Protein AF-A0A3A8YAE5-F1 (afdb_monomer_lite)

Sequence (182 aa):
MLVVSKDSDWEKSFENERNVVICDSISSANNMLNSIDCILDNAIVEKLNTKMYQEMENSIHSLVESESYTIGDYEILDDVEIDIVEISEIYNYIPLKITHSSILMKVTVSLSVDGSGIILNEDNSYWDDEDGVYLFKSFENLVFTNGLAEIDCEVLLTYDFDNPLETVQLEDVTLNNSTFPA

Structure (mmCIF, N/CA/C/O backbone):
data_AF-A0A3A8YAE5-F1
#
_entry.id   AF-A0A3A8YAE5-F1
#
loop_
_atom_site.group_PDB
_atom_site.id
_atom_site.type_symbol
_atom_site.label_atom_id
_atom_site.label_alt_id
_atom_site.label_comp_id
_atom_site.label_asym_id
_atom_site.label_entity_id
_atom_site.label_seq_id
_atom_site.pdbx_PDB_ins_code
_atom_site.Cartn_x
_atom_site.Cartn_y
_atom_site.Cartn_z
_atom_site.occupancy
_atom_site.B_iso_or_equiv
_atom_site.auth_seq_id
_atom_site.auth_comp_id
_atom_site.auth_asym_id
_atom_site.auth_atom_id
_atom_site.pdbx_PDB_model_num
ATOM 1 N N . MET A 1 1 ? -33.052 2.353 1.553 1.00 77.81 1 MET A N 1
ATOM 2 C CA . MET A 1 1 ? -32.672 2.379 0.125 1.00 77.81 1 MET A CA 1
ATOM 3 C C . MET A 1 1 ? -31.526 3.359 -0.014 1.00 77.81 1 MET A C 1
ATOM 5 O O . MET A 1 1 ? -31.672 4.483 0.445 1.00 77.81 1 MET A O 1
ATOM 9 N N . LEU A 1 2 ? -30.394 2.920 -0.562 1.00 80.50 2 LEU A N 1
ATOM 10 C CA . LEU A 1 2 ? -29.230 3.774 -0.798 1.00 80.50 2 LEU A CA 1
ATOM 11 C C . LEU A 1 2 ? -29.249 4.240 -2.254 1.00 80.50 2 LEU A C 1
ATOM 13 O O . LEU A 1 2 ? -29.428 3.417 -3.152 1.00 80.50 2 LEU A O 1
ATOM 17 N N . VAL A 1 3 ? -29.088 5.539 -2.478 1.00 82.50 3 VAL A N 1
ATOM 18 C CA . VAL A 1 3 ? -29.053 6.150 -3.810 1.00 82.50 3 VAL A CA 1
ATOM 19 C C . VAL A 1 3 ? -27.716 6.862 -3.963 1.00 82.50 3 VAL A C 1
ATOM 21 O O . VAL A 1 3 ? -27.398 7.745 -3.175 1.00 82.50 3 VAL A O 1
ATOM 24 N N . VAL A 1 4 ? -26.930 6.480 -4.969 1.00 86.12 4 VAL A N 1
ATOM 25 C CA . VAL A 1 4 ? -25.652 7.135 -5.279 1.00 86.12 4 VAL A CA 1
ATOM 26 C C . VAL A 1 4 ? -25.858 8.058 -6.468 1.00 86.12 4 VAL A C 1
ATOM 28 O O . VAL A 1 4 ? -26.039 7.588 -7.590 1.00 86.12 4 VAL A O 1
ATOM 31 N N . SER A 1 5 ? -25.892 9.363 -6.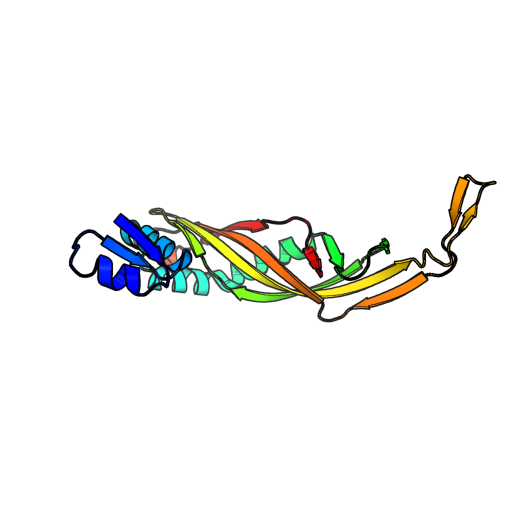223 1.00 82.25 5 SER A N 1
ATOM 32 C CA . SER A 1 5 ? -26.142 10.362 -7.256 1.00 82.25 5 SER A CA 1
ATOM 33 C C . SER A 1 5 ? -25.641 11.740 -6.834 1.00 82.25 5 SER A C 1
ATOM 35 O O . SER A 1 5 ? -25.791 12.132 -5.683 1.00 82.25 5 SER A O 1
ATOM 37 N N . LYS A 1 6 ? -25.091 12.495 -7.791 1.00 82.06 6 LYS A N 1
ATOM 38 C CA . LYS A 1 6 ? -24.776 13.930 -7.641 1.00 82.06 6 LYS A CA 1
ATOM 39 C C . LYS A 1 6 ? -25.886 14.842 -8.163 1.00 82.06 6 LYS A C 1
ATOM 41 O O . LYS A 1 6 ? -25.727 16.059 -8.191 1.00 82.06 6 LYS A O 1
ATOM 46 N N . ASP A 1 7 ? -26.966 14.257 -8.665 1.00 88.00 7 ASP A N 1
ATOM 47 C CA . ASP A 1 7 ? -28.043 15.002 -9.293 1.00 88.00 7 ASP A CA 1
ATOM 48 C C . ASP A 1 7 ? -29.089 15.412 -8.247 1.00 88.00 7 ASP A C 1
ATOM 50 O O . ASP A 1 7 ? -29.745 14.581 -7.614 1.00 88.00 7 ASP A O 1
ATOM 54 N N . SER A 1 8 ? -29.229 16.731 -8.095 1.00 82.94 8 SER A N 1
ATOM 55 C CA . SER A 1 8 ? -30.122 17.388 -7.139 1.00 82.94 8 SER A CA 1
ATOM 56 C C . SER A 1 8 ? -31.603 17.055 -7.339 1.00 82.94 8 SER A C 1
ATOM 58 O O . SER A 1 8 ? -32.409 17.253 -6.427 1.00 82.94 8 SER A O 1
ATOM 60 N N . ASP A 1 9 ? -31.989 16.549 -8.513 1.00 87.06 9 ASP A N 1
ATOM 61 C CA . ASP A 1 9 ? -33.362 16.114 -8.751 1.00 87.06 9 ASP A CA 1
ATOM 62 C C . ASP A 1 9 ? -33.693 14.854 -7.941 1.00 87.06 9 ASP A C 1
ATOM 64 O O . ASP A 1 9 ? -34.827 14.706 -7.475 1.00 87.06 9 ASP A O 1
ATOM 68 N N . TRP A 1 10 ? -32.707 13.993 -7.668 1.00 84.75 10 TRP A N 1
ATOM 69 C CA . TRP A 1 10 ? -32.883 12.848 -6.771 1.00 84.75 10 TRP A CA 1
ATOM 70 C C . TRP A 1 10 ? -32.985 13.270 -5.308 1.00 84.75 10 TRP A C 1
ATOM 72 O O . TRP A 1 10 ? -33.809 12.715 -4.584 1.00 84.75 10 TRP A O 1
ATOM 82 N N . GLU A 1 11 ? -32.224 14.285 -4.889 1.00 80.62 11 GLU A N 1
ATOM 83 C CA . GLU A 1 11 ? -32.338 14.858 -3.540 1.00 80.62 11 GLU A CA 1
ATOM 84 C C . GLU A 1 11 ? -33.746 15.388 -3.273 1.00 80.62 11 GLU A C 1
ATOM 86 O O . GLU A 1 11 ? -34.358 15.042 -2.263 1.00 80.62 11 GLU A O 1
ATOM 91 N N . LYS A 1 12 ? -34.306 16.148 -4.220 1.00 83.88 12 LYS A N 1
ATOM 92 C CA . LYS A 1 12 ? -35.680 16.663 -4.120 1.00 83.88 12 LYS A CA 1
ATOM 93 C C . LYS A 1 12 ? -36.727 15.558 -4.191 1.00 83.88 12 LYS A C 1
ATOM 95 O O . LYS A 1 12 ? -37.713 15.594 -3.461 1.00 83.88 12 LYS A O 1
ATOM 100 N N . SER A 1 13 ? -36.530 14.572 -5.067 1.00 86.88 13 SER A N 1
ATOM 101 C CA . SER A 1 13 ? -37.502 13.489 -5.271 1.00 86.88 13 SER A CA 1
ATOM 102 C C . SER A 1 13 ? -37.670 12.599 -4.038 1.00 86.88 13 SER A C 1
ATOM 104 O O . SER A 1 13 ? -38.737 12.018 -3.851 1.00 86.88 13 SER A O 1
ATOM 106 N N . PHE A 1 14 ? -36.644 12.506 -3.189 1.00 83.69 14 PHE A N 1
ATOM 107 C CA . PHE A 1 14 ? -36.655 11.675 -1.985 1.00 83.69 14 PHE A CA 1
ATOM 108 C C . PHE A 1 14 ? -36.602 12.471 -0.672 1.00 83.69 14 PHE A C 1
ATOM 110 O O . PHE A 1 14 ? -36.480 11.860 0.387 1.00 83.69 14 PHE A O 1
ATOM 117 N N . GLU A 1 15 ? -36.757 13.801 -0.698 1.00 80.06 15 GLU A N 1
ATOM 118 C CA . GLU A 1 15 ? -36.607 14.668 0.488 1.00 80.06 15 GLU A CA 1
ATOM 119 C C . GLU A 1 15 ? -37.518 14.266 1.670 1.00 80.06 15 GLU A C 1
ATOM 121 O O . GLU A 1 15 ? -37.184 14.483 2.834 1.00 80.06 15 GLU A O 1
ATOM 126 N N . ASN A 1 16 ? -38.678 13.669 1.371 1.00 81.00 16 ASN A N 1
ATOM 127 C CA . ASN A 1 16 ? -39.701 13.293 2.350 1.00 81.00 16 ASN A CA 1
ATOM 128 C C . ASN A 1 16 ? -39.668 11.798 2.719 1.00 81.00 16 ASN A C 1
ATOM 130 O O . ASN A 1 16 ? -40.419 11.355 3.596 1.00 81.00 16 ASN A O 1
ATOM 134 N N . GLU A 1 17 ? -38.802 11.010 2.079 1.00 83.00 17 GLU A N 1
ATOM 135 C CA . GLU A 1 17 ? -38.715 9.567 2.279 1.00 83.00 17 GLU A CA 1
ATOM 136 C C . GLU A 1 17 ? -37.710 9.223 3.382 1.00 83.00 17 GLU A C 1
ATOM 138 O O . GLU A 1 17 ? -36.498 9.210 3.189 1.00 83.00 17 GLU A O 1
ATOM 143 N N . ARG A 1 18 ? -38.220 8.867 4.565 1.00 68.06 18 ARG A N 1
ATOM 144 C CA . ARG A 1 18 ? -37.401 8.616 5.771 1.00 68.06 18 ARG A CA 1
ATOM 145 C C . ARG A 1 18 ? -36.419 7.447 5.664 1.00 68.06 18 ARG A C 1
ATOM 147 O O . ARG A 1 18 ? -35.526 7.336 6.494 1.00 68.06 18 ARG A O 1
ATOM 154 N N . ASN A 1 19 ? -36.609 6.560 4.691 1.00 75.31 19 ASN A N 1
ATOM 155 C CA . ASN A 1 19 ? -35.815 5.341 4.524 1.00 75.31 19 ASN A CA 1
ATOM 156 C C . ASN A 1 19 ? -34.877 5.411 3.310 1.00 75.31 19 ASN A C 1
ATOM 158 O O . ASN A 1 19 ? -34.373 4.373 2.862 1.00 75.31 19 ASN A O 1
ATOM 162 N N . VAL A 1 20 ? -34.681 6.603 2.743 1.00 79.56 20 VAL A N 1
ATOM 163 C CA . VAL A 1 20 ? -33.768 6.839 1.626 1.00 79.56 20 VAL A CA 1
ATOM 164 C C . VAL A 1 20 ? -32.560 7.602 2.135 1.00 79.56 20 VAL A C 1
ATOM 166 O O . VAL A 1 20 ? -32.704 8.609 2.820 1.00 79.56 20 VAL A O 1
ATOM 169 N N . VAL A 1 21 ? -31.371 7.109 1.801 1.00 80.12 21 VAL A N 1
ATOM 170 C CA . VAL A 1 21 ? -30.131 7.844 2.033 1.00 80.12 21 VAL A CA 1
ATOM 171 C C . VAL A 1 21 ? -29.449 8.075 0.700 1.00 80.12 21 VAL A C 1
ATOM 173 O O . VAL A 1 21 ? -29.351 7.155 -0.114 1.00 80.12 21 VAL A O 1
ATOM 176 N N . ILE A 1 22 ? -29.037 9.320 0.475 1.00 84.62 22 ILE A N 1
ATOM 177 C CA . ILE A 1 22 ? -28.415 9.768 -0.765 1.00 84.62 22 ILE A CA 1
ATOM 178 C C . ILE A 1 22 ? -26.945 10.052 -0.487 1.00 84.62 22 ILE A C 1
ATOM 180 O O . ILE A 1 22 ? -26.610 10.772 0.452 1.00 84.62 22 ILE A O 1
ATOM 184 N N . CYS A 1 23 ? -26.084 9.473 -1.313 1.00 86.38 23 CYS A N 1
ATOM 185 C CA . CYS A 1 23 ? -24.645 9.669 -1.293 1.00 86.38 23 CYS A CA 1
ATOM 186 C C . CYS A 1 23 ? -24.202 10.255 -2.634 1.00 86.38 23 CYS A C 1
ATOM 188 O O . CYS A 1 23 ? -24.669 9.844 -3.694 1.00 86.38 23 CYS A O 1
ATOM 190 N N . ASP A 1 24 ? -23.268 11.195 -2.596 1.00 85.62 24 ASP A N 1
ATOM 191 C CA . ASP A 1 24 ? -22.756 11.901 -3.774 1.00 85.62 24 ASP A CA 1
ATOM 192 C C . ASP A 1 24 ? -21.714 11.099 -4.580 1.00 85.62 24 ASP A C 1
ATOM 194 O O . ASP A 1 24 ? -21.281 11.514 -5.657 1.00 85.62 24 ASP A O 1
ATOM 198 N N . SER A 1 25 ? -21.268 9.955 -4.063 1.00 83.19 25 SER A N 1
ATOM 199 C CA . SER A 1 25 ? -20.250 9.112 -4.679 1.00 83.19 25 SER A CA 1
ATOM 200 C C . SER A 1 25 ? -20.317 7.681 -4.150 1.00 83.19 25 SER A C 1
ATOM 202 O O . SER A 1 25 ? -20.902 7.399 -3.104 1.00 83.19 25 SER A O 1
ATOM 204 N N . ILE A 1 26 ? -19.696 6.756 -4.883 1.00 79.44 26 ILE A N 1
ATOM 205 C CA . ILE A 1 26 ? -19.552 5.363 -4.438 1.00 79.44 26 ILE A CA 1
ATOM 206 C C . ILE A 1 26 ? -18.727 5.311 -3.147 1.00 79.44 26 ILE A C 1
ATOM 208 O O . ILE A 1 26 ? -19.064 4.562 -2.236 1.00 79.44 26 ILE A O 1
ATOM 212 N N . SER A 1 27 ? -17.698 6.154 -3.028 1.00 73.19 27 SER A N 1
ATOM 213 C CA . SER A 1 27 ? -16.874 6.245 -1.823 1.00 73.19 27 SER A CA 1
ATOM 214 C C . SER A 1 27 ? -17.684 6.679 -0.599 1.00 73.19 27 SER A C 1
ATOM 216 O O . SER A 1 27 ? -17.567 6.055 0.450 1.00 73.19 27 SER A O 1
ATOM 218 N N . SER A 1 28 ? -18.555 7.691 -0.715 1.00 72.94 28 SER A N 1
ATOM 219 C CA . SER A 1 28 ? -19.399 8.125 0.410 1.00 72.94 28 SER A CA 1
ATOM 220 C C . SER A 1 28 ? -20.461 7.086 0.784 1.00 72.94 28 SER A C 1
ATOM 222 O O . SER A 1 28 ? -20.700 6.859 1.969 1.00 72.94 28 SER A O 1
ATOM 224 N N . ALA A 1 29 ? -21.021 6.386 -0.204 1.00 77.88 29 ALA A N 1
ATOM 225 C CA . ALA A 1 29 ? -21.903 5.240 0.012 1.00 77.88 29 ALA A CA 1
ATOM 226 C C . ALA A 1 29 ? -21.212 4.085 0.745 1.00 77.88 29 ALA A C 1
ATOM 228 O O . ALA A 1 29 ? -21.759 3.566 1.717 1.00 77.88 29 ALA A O 1
ATOM 229 N N . ASN A 1 30 ? -20.002 3.713 0.327 1.00 67.88 30 ASN A N 1
ATOM 230 C CA . ASN A 1 30 ? -19.216 2.681 1.000 1.00 67.88 30 ASN A CA 1
ATOM 231 C C . ASN A 1 30 ? -18.832 3.105 2.415 1.00 67.88 30 ASN A C 1
ATOM 233 O O . ASN A 1 30 ? -18.984 2.313 3.334 1.00 67.88 30 ASN A O 1
ATOM 237 N N . ASN A 1 31 ? -18.424 4.359 2.625 1.00 66.94 31 ASN A N 1
ATOM 238 C CA . ASN A 1 31 ? -18.133 4.875 3.963 1.00 66.94 31 ASN A CA 1
ATOM 239 C C . ASN A 1 31 ? -19.357 4.816 4.881 1.00 66.94 31 ASN A C 1
ATOM 241 O O . ASN A 1 31 ? -19.217 4.512 6.060 1.00 66.94 31 ASN A O 1
ATOM 245 N N . MET A 1 32 ? -20.555 5.087 4.357 1.00 70.50 32 MET A N 1
ATOM 246 C CA . MET A 1 32 ? -21.795 4.981 5.120 1.00 70.50 32 MET A CA 1
ATOM 247 C C . MET A 1 32 ? -22.166 3.526 5.433 1.00 70.50 32 MET A C 1
ATOM 249 O O . MET A 1 32 ? -22.543 3.213 6.557 1.00 70.50 32 MET A O 1
ATOM 253 N N . LEU A 1 33 ? -22.092 2.635 4.445 1.00 69.06 33 LEU A N 1
ATOM 254 C CA . LEU A 1 33 ? -22.378 1.216 4.656 1.00 69.06 33 LEU A CA 1
ATOM 255 C C . LEU A 1 33 ? -21.394 0.612 5.656 1.00 69.06 33 LEU A C 1
ATOM 257 O O . LEU A 1 33 ? -21.807 -0.065 6.593 1.00 69.06 33 LEU A O 1
ATOM 261 N N . ASN A 1 34 ? -20.116 0.954 5.508 1.00 59.81 34 ASN A N 1
ATOM 262 C CA . ASN A 1 34 ? -19.081 0.559 6.441 1.00 59.81 34 ASN A CA 1
ATOM 263 C C . ASN A 1 34 ? -19.339 1.164 7.820 1.00 59.81 34 ASN A C 1
ATOM 265 O O . ASN A 1 34 ? -19.238 0.417 8.773 1.00 59.81 34 ASN A O 1
ATOM 269 N N . SER A 1 35 ? -19.738 2.438 7.955 1.00 59.31 35 SER A N 1
ATOM 270 C CA . SER A 1 35 ? -19.992 3.079 9.261 1.00 59.31 35 SER A CA 1
ATOM 271 C C . SER A 1 35 ? -21.191 2.515 10.027 1.00 59.31 35 SER A C 1
ATOM 273 O O . SER A 1 35 ? -21.197 2.572 11.255 1.00 59.31 35 SER A O 1
ATOM 275 N N . ILE A 1 36 ? -22.183 1.947 9.335 1.00 56.22 36 ILE A N 1
ATOM 276 C CA . ILE A 1 36 ? -23.333 1.280 9.966 1.00 56.22 36 ILE A CA 1
ATOM 277 C C . ILE A 1 36 ? -22.918 -0.044 10.626 1.00 56.22 36 ILE A C 1
ATOM 279 O O . ILE A 1 36 ? -23.438 -0.371 11.692 1.00 56.22 36 ILE A O 1
ATOM 283 N N . ASP A 1 37 ? -21.961 -0.760 10.030 1.00 50.50 37 ASP A N 1
ATOM 284 C CA . ASP A 1 37 ? -21.408 -2.018 10.553 1.00 50.50 37 ASP A CA 1
ATOM 285 C C . ASP A 1 37 ? -20.028 -1.835 11.226 1.00 50.50 37 ASP A C 1
ATOM 287 O O . ASP A 1 37 ? -19.415 -2.804 11.685 1.00 50.50 37 ASP A O 1
ATOM 291 N N . CYS A 1 38 ? -19.516 -0.599 11.303 1.00 53.00 38 CYS A N 1
ATOM 292 C CA . CYS A 1 38 ? -18.169 -0.335 11.790 1.00 53.00 38 CYS A CA 1
ATOM 293 C C . CYS A 1 38 ? -18.145 -0.416 13.306 1.00 53.00 38 CYS A C 1
ATOM 295 O O . CYS A 1 38 ? -18.644 0.457 14.015 1.00 53.00 38 CYS A O 1
ATOM 297 N N . ILE A 1 39 ? -17.501 -1.461 13.808 1.00 62.53 39 ILE A N 1
ATOM 298 C CA . ILE A 1 39 ? -17.276 -1.639 15.242 1.00 62.53 39 ILE A CA 1
ATOM 299 C C . ILE A 1 39 ? -16.275 -0.589 15.774 1.00 62.53 39 ILE A C 1
ATOM 301 O O . ILE A 1 39 ? -16.245 -0.310 16.971 1.00 62.53 39 ILE A O 1
ATOM 305 N N . LEU A 1 40 ? -15.476 0.021 14.889 1.00 68.50 40 LEU A N 1
ATOM 306 C CA . LEU A 1 40 ? -14.504 1.062 15.219 1.00 68.50 40 LEU A CA 1
ATOM 307 C C . LEU A 1 40 ? -14.888 2.421 14.628 1.00 68.50 40 LEU A C 1
ATOM 309 O O . LEU A 1 40 ? -15.319 2.527 13.486 1.00 68.50 40 LEU A O 1
ATOM 313 N N . ASP A 1 41 ? -14.659 3.482 15.397 1.00 75.88 41 ASP A N 1
ATOM 314 C CA . ASP A 1 41 ? -14.786 4.859 14.917 1.00 75.88 41 ASP A CA 1
ATOM 315 C C . ASP A 1 41 ? -13.721 5.153 13.840 1.00 75.88 41 ASP A C 1
ATOM 317 O O . ASP A 1 41 ? -12.563 4.743 13.969 1.00 75.88 41 ASP A O 1
ATOM 321 N N . ASN A 1 42 ? -14.080 5.918 12.806 1.00 75.25 42 ASN A N 1
ATOM 322 C CA . ASN A 1 42 ? -13.156 6.395 11.773 1.00 75.25 42 ASN A CA 1
ATOM 323 C C . ASN A 1 42 ? -11.945 7.121 12.382 1.00 75.25 42 ASN A C 1
ATOM 325 O O . ASN A 1 42 ? -10.825 6.964 11.900 1.00 75.25 42 ASN A O 1
ATOM 329 N N . ALA A 1 43 ? -12.142 7.852 13.486 1.00 83.06 43 ALA A N 1
ATOM 330 C CA . ALA A 1 43 ? -11.050 8.513 14.201 1.00 83.06 43 ALA A CA 1
ATOM 331 C C . ALA A 1 43 ? -10.059 7.523 14.848 1.00 83.06 43 ALA A C 1
ATOM 333 O O . ALA A 1 43 ? -8.901 7.866 15.088 1.00 83.06 43 ALA A O 1
ATOM 334 N N . ILE A 1 44 ? -10.500 6.302 15.172 1.00 85.00 44 ILE A N 1
ATOM 335 C CA . ILE A 1 44 ? -9.618 5.233 15.655 1.00 85.00 44 ILE A CA 1
ATOM 336 C C . ILE A 1 44 ? -8.850 4.643 14.476 1.00 85.00 44 ILE A C 1
ATOM 338 O O . ILE A 1 44 ? -7.638 4.492 14.583 1.00 85.00 44 ILE A O 1
ATOM 342 N N . VAL A 1 45 ? -9.519 4.381 13.351 1.00 84.12 45 VAL A N 1
ATOM 343 C CA . VAL A 1 45 ? -8.878 3.867 12.129 1.00 84.12 45 VAL A CA 1
ATOM 344 C C . VAL A 1 45 ? -7.745 4.787 11.663 1.00 84.12 45 VAL A C 1
ATOM 346 O O . VAL A 1 45 ? -6.632 4.324 11.437 1.00 84.12 45 VAL A O 1
ATOM 349 N N . GLU A 1 46 ? -7.975 6.100 11.623 1.00 86.31 46 GLU A N 1
ATOM 350 C CA . GLU A 1 46 ? -6.944 7.081 11.252 1.00 86.31 46 GLU A CA 1
ATOM 351 C C . GLU A 1 46 ? -5.724 7.040 12.191 1.00 86.31 46 GLU A C 1
ATOM 353 O O . GLU A 1 46 ? -4.570 7.094 11.753 1.00 86.31 46 GLU A O 1
ATOM 358 N N . LYS A 1 47 ? -5.959 6.881 13.499 1.00 90.50 47 LYS A N 1
ATOM 359 C CA . LYS A 1 47 ? -4.883 6.749 14.491 1.00 90.50 47 LYS A CA 1
ATOM 360 C C . LYS A 1 47 ? -4.122 5.433 14.362 1.00 90.50 47 LYS A C 1
ATOM 362 O O . LYS A 1 47 ? -2.910 5.440 14.565 1.00 90.50 47 LYS A O 1
ATOM 367 N N . LEU A 1 48 ? -4.803 4.332 14.036 1.00 90.56 48 LEU A N 1
ATOM 368 C CA . LEU A 1 48 ? -4.157 3.046 13.756 1.00 90.56 48 LEU A CA 1
ATOM 369 C C . LEU A 1 48 ? -3.210 3.186 12.559 1.00 90.56 48 LEU A C 1
ATOM 371 O O . LEU A 1 48 ? -2.038 2.839 12.677 1.00 90.56 48 LEU A O 1
ATOM 375 N N . ASN A 1 49 ? -3.677 3.803 11.469 1.00 87.50 49 ASN A N 1
ATOM 376 C CA . ASN A 1 49 ? -2.870 4.048 10.269 1.00 87.50 49 ASN A CA 1
ATOM 377 C C . ASN A 1 49 ? -1.659 4.926 10.573 1.00 87.50 49 ASN A C 1
ATOM 379 O O . ASN A 1 49 ? -0.541 4.596 10.195 1.00 87.50 49 ASN A O 1
ATOM 383 N N . THR A 1 50 ? -1.864 6.007 11.327 1.00 90.88 50 THR A N 1
ATOM 384 C CA . THR A 1 50 ? -0.771 6.901 11.733 1.00 90.88 50 THR A CA 1
ATOM 385 C C . THR A 1 50 ? 0.269 6.162 12.577 1.00 90.88 50 THR A C 1
ATOM 387 O O . THR A 1 50 ? 1.468 6.345 12.385 1.00 90.88 50 THR A O 1
ATOM 390 N N . LYS A 1 51 ? -0.174 5.310 13.513 1.00 94.12 51 LYS A N 1
ATOM 391 C CA . LYS A 1 51 ? 0.727 4.544 14.384 1.00 94.12 51 LYS A CA 1
ATOM 392 C C . LYS A 1 51 ? 1.513 3.486 13.607 1.00 94.12 51 LYS A C 1
ATOM 394 O O . LYS A 1 51 ? 2.676 3.265 13.923 1.00 94.12 51 LYS A O 1
ATOM 399 N N . MET A 1 52 ? 0.894 2.868 12.603 1.00 95.06 52 MET A N 1
ATOM 400 C CA . MET A 1 52 ? 1.496 1.814 11.781 1.00 95.06 52 MET A CA 1
ATOM 401 C C . MET A 1 52 ? 2.224 2.330 10.541 1.00 95.06 52 MET A C 1
ATOM 403 O O . MET A 1 52 ? 2.797 1.526 9.815 1.00 95.06 52 MET A O 1
ATOM 407 N N . TYR A 1 53 ? 2.251 3.646 10.305 1.00 94.50 53 TYR A N 1
ATOM 408 C CA . TYR A 1 53 ? 2.816 4.234 9.088 1.00 94.50 53 TYR A CA 1
ATOM 409 C C . TYR A 1 53 ? 4.232 3.736 8.789 1.00 94.50 53 TYR A C 1
ATOM 411 O O . TYR A 1 53 ? 4.481 3.242 7.698 1.00 94.50 53 TYR A O 1
ATOM 419 N N . GLN A 1 54 ? 5.135 3.782 9.773 1.00 94.88 54 GLN A N 1
ATOM 420 C CA . GLN A 1 54 ? 6.527 3.356 9.586 1.00 94.88 54 GLN A CA 1
ATOM 421 C C . GLN A 1 54 ? 6.659 1.854 9.297 1.00 94.88 54 GLN A C 1
ATOM 423 O O . GLN A 1 54 ? 7.513 1.444 8.518 1.00 94.88 54 GLN A O 1
ATOM 428 N N . GLU A 1 55 ? 5.833 1.013 9.924 1.00 96.00 55 GLU A N 1
ATOM 429 C CA . GLU A 1 55 ? 5.851 -0.433 9.671 1.00 96.00 55 GLU A CA 1
ATOM 430 C C . GLU A 1 55 ? 5.298 -0.757 8.280 1.00 96.00 55 GLU A C 1
ATOM 432 O O . GLU A 1 55 ? 5.875 -1.584 7.569 1.00 96.00 55 GLU A O 1
ATOM 437 N N . MET A 1 56 ? 4.225 -0.066 7.873 1.00 95.25 56 MET A N 1
ATOM 438 C CA . MET A 1 56 ? 3.663 -0.165 6.526 1.00 95.25 56 MET A CA 1
ATOM 439 C C . MET A 1 56 ? 4.693 0.273 5.487 1.00 95.25 56 MET A C 1
ATOM 441 O O . MET A 1 56 ? 4.962 -0.477 4.559 1.00 95.25 56 MET A O 1
ATOM 445 N N . GLU A 1 57 ? 5.311 1.439 5.676 1.00 95.75 57 GLU A N 1
ATOM 446 C CA . GLU A 1 57 ? 6.334 1.996 4.788 1.00 95.75 57 GLU A CA 1
ATOM 447 C C . GLU A 1 57 ? 7.506 1.029 4.600 1.00 95.75 57 GLU A C 1
ATOM 449 O O . GLU A 1 57 ? 7.820 0.679 3.468 1.00 95.75 57 GLU A O 1
ATOM 454 N N . ASN A 1 58 ? 8.085 0.501 5.682 1.00 95.56 58 ASN A N 1
ATOM 455 C CA . ASN A 1 58 ? 9.189 -0.462 5.592 1.00 95.56 58 ASN A CA 1
ATOM 456 C C . ASN A 1 58 ? 8.792 -1.758 4.864 1.00 95.56 58 ASN A C 1
ATOM 458 O O . ASN A 1 58 ? 9.575 -2.308 4.083 1.00 95.56 58 ASN A O 1
ATOM 462 N N . SER A 1 59 ? 7.582 -2.258 5.128 1.00 95.38 59 SER A N 1
ATOM 463 C CA . SER A 1 59 ? 7.087 -3.492 4.509 1.00 95.38 59 SER A CA 1
ATOM 464 C C . SER A 1 59 ? 6.815 -3.295 3.021 1.00 95.38 59 SER A C 1
ATOM 466 O O . SER A 1 59 ? 7.230 -4.116 2.210 1.00 95.38 59 SER A O 1
ATOM 468 N N . ILE A 1 60 ? 6.185 -2.177 2.651 1.00 94.62 60 ILE A N 1
ATOM 469 C CA . ILE A 1 60 ? 5.935 -1.806 1.257 1.00 94.62 60 ILE A CA 1
ATOM 470 C C . ILE A 1 60 ? 7.263 -1.592 0.531 1.00 94.62 60 ILE A C 1
ATOM 472 O O . ILE A 1 60 ? 7.436 -2.142 -0.549 1.00 94.62 60 ILE A O 1
ATOM 476 N N . HIS A 1 61 ? 8.211 -0.867 1.134 1.00 94.12 61 HIS A N 1
ATOM 477 C CA . HIS A 1 61 ? 9.521 -0.586 0.541 1.00 94.12 61 HIS A CA 1
ATOM 478 C C . HIS A 1 61 ? 10.246 -1.879 0.152 1.00 94.12 61 HIS A C 1
ATOM 480 O O . HIS A 1 61 ? 10.697 -2.033 -0.977 1.00 94.12 61 HIS A O 1
ATOM 486 N N . SER A 1 62 ? 10.267 -2.849 1.069 1.00 91.94 62 SER A N 1
ATOM 487 C CA . SER A 1 62 ? 10.903 -4.152 0.838 1.00 91.94 62 SER A CA 1
ATOM 488 C C . SER A 1 62 ? 10.259 -4.935 -0.314 1.00 91.94 62 SER A C 1
ATOM 490 O O . SER A 1 62 ? 10.934 -5.708 -0.991 1.00 91.94 62 SER A O 1
ATOM 492 N N . LEU A 1 63 ? 8.947 -4.768 -0.521 1.00 92.00 63 LEU A N 1
ATOM 493 C CA . LEU A 1 63 ? 8.229 -5.420 -1.614 1.00 92.00 63 LEU A CA 1
ATOM 494 C C . LEU A 1 63 ? 8.542 -4.739 -2.946 1.00 92.00 63 LEU A C 1
ATOM 496 O O . LEU A 1 63 ? 8.931 -5.420 -3.888 1.00 92.00 63 LEU A O 1
ATOM 500 N N . VAL A 1 64 ? 8.433 -3.410 -3.015 1.00 90.81 64 VAL A N 1
ATOM 501 C CA . VAL A 1 64 ? 8.589 -2.659 -4.273 1.00 90.81 64 VAL A CA 1
ATOM 502 C C . VAL A 1 64 ? 10.010 -2.715 -4.835 1.00 90.81 64 VAL A C 1
ATOM 504 O O . VAL A 1 64 ? 10.174 -2.753 -6.048 1.00 90.81 64 VAL A O 1
ATOM 507 N N . GLU A 1 65 ? 11.035 -2.832 -3.986 1.00 87.88 65 GLU A N 1
ATOM 508 C CA . GLU A 1 65 ? 12.423 -3.056 -4.427 1.00 87.88 65 GLU A CA 1
ATOM 509 C C . GLU A 1 65 ? 12.612 -4.362 -5.220 1.00 87.88 65 GLU A C 1
ATOM 511 O O . GLU A 1 65 ? 13.587 -4.504 -5.954 1.00 87.88 65 GLU A O 1
ATOM 516 N N . SER A 1 66 ? 11.706 -5.332 -5.064 1.00 84.62 66 SER A N 1
ATOM 517 C CA . SER A 1 66 ? 11.784 -6.638 -5.731 1.00 84.62 66 SER A CA 1
ATOM 518 C C . SER A 1 66 ? 10.906 -6.736 -6.983 1.00 84.62 66 SER A C 1
ATOM 520 O O . SER A 1 66 ? 10.846 -7.799 -7.605 1.00 84.62 66 SER A O 1
ATOM 522 N N . GLU A 1 67 ? 10.204 -5.662 -7.343 1.00 85.00 67 GLU A N 1
ATOM 523 C CA . GLU A 1 67 ? 9.209 -5.667 -8.412 1.00 85.00 67 GLU A CA 1
ATOM 524 C C . GLU A 1 67 ? 9.778 -5.226 -9.761 1.00 85.00 67 GLU A C 1
ATOM 526 O O . GLU A 1 67 ? 10.831 -4.599 -9.867 1.00 85.00 67 GLU A O 1
ATOM 531 N N . SER A 1 68 ? 9.064 -5.587 -10.829 1.00 80.75 68 SER A N 1
ATOM 532 C CA . SER A 1 68 ? 9.423 -5.200 -12.195 1.00 80.75 68 SER A CA 1
ATOM 533 C C . SER A 1 68 ? 8.686 -3.933 -12.622 1.00 80.75 68 SER A C 1
ATOM 535 O O . SER A 1 68 ? 7.460 -3.831 -12.502 1.00 80.75 68 SER A O 1
ATOM 537 N N . TYR A 1 69 ? 9.438 -2.995 -13.191 1.00 80.12 69 TYR A N 1
ATOM 538 C CA . TYR A 1 69 ? 8.940 -1.709 -13.666 1.00 80.12 69 TYR A CA 1
ATOM 539 C C . TYR A 1 69 ? 9.030 -1.633 -15.189 1.00 80.12 69 TYR A C 1
ATOM 541 O O . TYR A 1 69 ? 9.960 -2.149 -15.807 1.00 80.12 69 TYR A O 1
ATOM 549 N N . THR A 1 70 ? 8.047 -0.983 -15.798 1.00 77.50 70 THR A N 1
ATOM 550 C CA . THR A 1 70 ? 7.966 -0.747 -17.242 1.00 77.50 70 THR A CA 1
ATOM 551 C C . THR A 1 70 ? 7.801 0.738 -17.482 1.00 77.50 70 THR A C 1
ATOM 553 O O . THR A 1 70 ? 6.989 1.356 -16.809 1.00 77.50 70 THR A O 1
ATOM 556 N N . ILE A 1 71 ? 8.494 1.316 -18.454 1.00 77.56 71 ILE A N 1
ATOM 557 C CA . ILE A 1 71 ? 8.356 2.746 -18.751 1.00 77.56 71 ILE A CA 1
ATOM 558 C C . ILE A 1 71 ? 7.264 2.918 -19.806 1.00 77.56 71 ILE A C 1
ATOM 560 O O . ILE A 1 71 ? 7.320 2.293 -20.866 1.00 77.56 71 ILE A O 1
ATOM 564 N N . GLY A 1 72 ? 6.262 3.749 -19.519 1.00 72.12 72 GLY A N 1
ATOM 565 C CA . GLY A 1 72 ? 5.042 3.829 -20.335 1.00 72.12 72 GLY A CA 1
ATOM 566 C C . GLY A 1 72 ? 5.227 4.396 -21.751 1.00 72.12 72 GLY A C 1
ATOM 567 O O . GLY A 1 72 ? 4.436 4.081 -22.639 1.00 72.12 72 GLY A O 1
ATOM 568 N N . ASP A 1 73 ? 6.265 5.207 -21.969 1.00 70.12 73 ASP A N 1
ATOM 569 C CA . ASP A 1 73 ? 6.434 6.007 -23.193 1.00 70.12 73 ASP A CA 1
ATOM 570 C C . ASP A 1 73 ? 7.249 5.325 -24.307 1.00 70.12 73 ASP A C 1
ATOM 572 O O . ASP A 1 73 ? 7.391 5.886 -25.397 1.00 70.12 73 ASP A O 1
ATOM 576 N N . TYR A 1 74 ? 7.773 4.118 -24.078 1.00 67.06 74 TYR A N 1
ATOM 577 C CA . TYR A 1 74 ? 8.617 3.418 -25.049 1.00 67.06 74 TYR A CA 1
ATOM 578 C C . TYR A 1 74 ? 8.109 1.999 -25.311 1.00 67.06 74 TYR A C 1
ATOM 580 O O . TYR A 1 74 ? 8.007 1.181 -24.403 1.00 67.06 74 TYR A O 1
ATOM 588 N N . GLU A 1 75 ? 7.827 1.690 -26.581 1.00 60.94 75 GLU A N 1
ATOM 589 C CA . GLU A 1 75 ? 7.315 0.374 -26.992 1.00 60.94 75 GLU A CA 1
ATOM 590 C C . GLU A 1 75 ? 8.378 -0.734 -26.905 1.00 60.94 75 GLU A C 1
ATOM 592 O O . GLU A 1 75 ? 8.034 -1.902 -26.735 1.00 60.94 75 GLU A O 1
ATOM 597 N N . ILE A 1 76 ? 9.665 -0.379 -27.030 1.00 63.88 76 ILE A N 1
ATOM 598 C CA . ILE A 1 76 ? 10.784 -1.328 -27.065 1.00 63.88 76 ILE A CA 1
ATOM 599 C C . ILE A 1 76 ? 11.931 -0.788 -26.219 1.00 63.88 76 ILE A C 1
ATOM 601 O O . ILE A 1 76 ? 12.827 -0.080 -26.691 1.00 63.88 76 ILE A O 1
ATOM 605 N N . LEU A 1 77 ? 11.865 -1.139 -24.943 1.00 70.06 77 LEU A N 1
ATOM 606 C CA . LEU A 1 77 ? 12.954 -0.999 -23.994 1.00 70.06 77 LEU A CA 1
ATOM 607 C C . LEU A 1 77 ? 13.534 -2.374 -23.711 1.00 70.06 77 LEU A C 1
ATOM 609 O O . LEU A 1 77 ? 12.792 -3.324 -23.459 1.00 70.06 77 LEU A O 1
ATOM 613 N N . ASP A 1 78 ? 14.854 -2.447 -23.740 1.00 69.88 78 ASP A N 1
ATOM 614 C CA . ASP A 1 78 ? 15.613 -3.581 -23.233 1.00 69.88 78 ASP A CA 1
ATOM 615 C C . ASP A 1 78 ? 16.395 -3.145 -21.990 1.00 69.88 78 ASP A C 1
ATOM 617 O O . ASP A 1 78 ? 16.640 -1.949 -21.796 1.00 69.88 78 ASP A O 1
ATOM 621 N N . ASP A 1 79 ? 16.767 -4.107 -21.149 1.00 73.94 79 ASP A N 1
ATOM 622 C CA . ASP A 1 79 ? 17.622 -3.892 -19.974 1.00 73.94 79 ASP A CA 1
ATOM 623 C C . ASP A 1 79 ? 17.178 -2.729 -19.052 1.00 73.94 79 ASP A C 1
ATOM 625 O O . ASP A 1 79 ? 17.999 -1.911 -18.636 1.00 73.94 79 ASP A O 1
ATOM 629 N N . VAL A 1 80 ? 15.880 -2.621 -18.726 1.00 81.75 80 VAL A N 1
ATOM 630 C CA . VAL A 1 80 ? 15.423 -1.652 -17.709 1.00 81.75 80 VAL A CA 1
ATOM 631 C C . VAL A 1 80 ? 15.946 -2.082 -16.339 1.00 81.75 80 VAL A C 1
ATOM 633 O O . VAL A 1 80 ? 15.541 -3.115 -15.803 1.00 81.75 80 VAL A O 1
ATOM 636 N N . GLU A 1 81 ? 16.832 -1.271 -15.772 1.00 85.31 81 GLU A N 1
ATOM 637 C CA . GLU A 1 81 ? 17.426 -1.456 -14.454 1.00 85.31 81 GLU A CA 1
ATOM 638 C C . GLU A 1 81 ? 16.958 -0.336 -13.526 1.00 85.31 81 GLU A C 1
ATOM 640 O O . GLU A 1 81 ? 17.001 0.847 -13.874 1.00 85.31 81 GLU A O 1
ATOM 645 N N . ILE A 1 82 ? 16.485 -0.723 -12.344 1.00 88.44 82 ILE A N 1
ATOM 646 C CA . ILE A 1 82 ? 16.022 0.203 -11.316 1.00 88.44 82 ILE A CA 1
ATOM 647 C C . ILE A 1 82 ? 17.134 0.376 -10.296 1.00 88.44 82 ILE A C 1
ATOM 649 O O . ILE A 1 82 ? 17.549 -0.588 -9.654 1.00 88.44 82 ILE A O 1
ATOM 653 N N . ASP A 1 83 ? 17.605 1.611 -10.159 1.00 89.00 83 ASP A N 1
ATOM 654 C CA . ASP A 1 83 ? 18.696 1.958 -9.254 1.00 89.00 83 ASP A CA 1
ATOM 655 C C . ASP A 1 83 ? 18.162 2.296 -7.860 1.00 89.00 83 ASP A C 1
ATOM 657 O O . ASP A 1 83 ? 18.744 1.905 -6.845 1.00 89.00 83 ASP A O 1
ATOM 661 N N . ILE A 1 84 ? 17.072 3.069 -7.809 1.00 90.94 84 ILE A N 1
ATOM 662 C CA . ILE A 1 84 ? 16.496 3.598 -6.572 1.00 90.94 84 ILE A CA 1
ATOM 663 C C . ILE A 1 84 ? 14.971 3.579 -6.679 1.00 90.94 84 ILE A C 1
ATOM 665 O O . ILE A 1 84 ? 14.399 4.049 -7.662 1.00 90.94 84 ILE A O 1
ATOM 669 N N . VAL A 1 85 ? 14.319 3.094 -5.623 1.00 92.50 85 VAL A N 1
ATOM 670 C CA . VAL A 1 85 ? 12.877 3.231 -5.404 1.00 92.50 85 VAL A CA 1
ATOM 671 C C . VAL A 1 85 ? 12.670 3.906 -4.058 1.00 92.50 85 VAL A C 1
ATOM 673 O O . VAL A 1 85 ? 13.150 3.415 -3.042 1.00 92.50 85 VAL A O 1
ATOM 676 N N . GLU A 1 86 ? 11.938 5.014 -4.036 1.00 92.94 86 GLU A N 1
ATOM 677 C CA . GLU A 1 86 ? 11.580 5.719 -2.806 1.00 92.94 86 GLU A CA 1
ATOM 678 C C . GLU A 1 86 ? 10.061 5.839 -2.680 1.00 92.94 86 GLU A C 1
ATOM 680 O O . GLU A 1 86 ? 9.362 6.220 -3.623 1.00 92.94 86 GLU A O 1
ATOM 685 N N . ILE A 1 87 ? 9.534 5.560 -1.486 1.00 94.50 87 ILE A N 1
ATOM 686 C CA . ILE A 1 87 ? 8.131 5.839 -1.172 1.00 94.50 87 ILE A CA 1
ATOM 687 C C . ILE A 1 87 ? 7.983 7.343 -0.950 1.00 94.50 87 ILE A C 1
ATOM 689 O O . ILE A 1 87 ? 8.552 7.908 -0.020 1.00 94.50 87 ILE A O 1
ATOM 693 N N . SER A 1 88 ? 7.191 7.989 -1.801 1.00 93.62 88 SER A N 1
ATOM 694 C CA . SER A 1 88 ? 6.878 9.413 -1.670 1.00 93.62 88 SER A CA 1
ATOM 695 C C . SER A 1 88 ? 5.738 9.646 -0.681 1.00 93.62 88 SER A C 1
ATOM 697 O O . SER A 1 88 ? 5.816 10.541 0.159 1.00 93.62 88 SER A O 1
ATOM 699 N N . GLU A 1 89 ? 4.670 8.847 -0.772 1.00 93.69 89 GLU A N 1
ATOM 700 C CA . GLU A 1 89 ? 3.492 8.989 0.088 1.00 93.69 89 GLU A CA 1
ATOM 701 C C . GLU A 1 89 ? 2.666 7.695 0.137 1.00 93.69 89 GLU A C 1
ATOM 703 O O . GLU A 1 89 ? 2.519 7.011 -0.876 1.00 93.69 89 GLU A O 1
ATOM 708 N N . ILE A 1 90 ? 2.067 7.402 1.299 1.00 94.12 90 ILE A N 1
ATOM 709 C CA . ILE A 1 90 ? 1.002 6.400 1.460 1.00 94.12 90 ILE A CA 1
ATOM 710 C C . ILE A 1 90 ? -0.303 7.126 1.793 1.00 94.12 90 ILE A C 1
ATOM 712 O O . ILE A 1 90 ? -0.427 7.755 2.850 1.00 94.12 90 ILE A O 1
ATOM 716 N N . TYR A 1 91 ? -1.295 7.008 0.915 1.00 91.06 91 TYR A N 1
ATOM 717 C CA . TYR A 1 91 ? -2.553 7.742 0.995 1.00 91.06 91 TYR A CA 1
ATOM 718 C C . TYR A 1 91 ? -3.758 6.880 0.572 1.00 91.06 91 TYR A C 1
ATOM 720 O O . TYR A 1 91 ? -3.641 5.677 0.351 1.00 91.06 91 TYR A O 1
ATOM 728 N N . ASN A 1 92 ? -4.958 7.475 0.525 1.00 88.56 92 ASN A N 1
ATOM 729 C CA . ASN A 1 92 ? -6.206 6.783 0.162 1.00 88.56 92 ASN A CA 1
ATOM 730 C C . ASN A 1 92 ? -6.501 5.519 0.995 1.00 88.56 92 ASN A C 1
ATOM 732 O O . ASN A 1 92 ? -6.820 4.462 0.458 1.00 88.56 92 ASN A O 1
ATOM 736 N N . TYR A 1 93 ? -6.450 5.637 2.323 1.00 87.00 93 TYR A N 1
ATOM 737 C CA . TYR A 1 93 ? -6.821 4.557 3.241 1.00 87.00 93 TYR A CA 1
ATOM 738 C C . TYR A 1 93 ? -8.320 4.243 3.151 1.00 87.00 93 TYR A C 1
ATOM 740 O O . TYR A 1 93 ? -9.157 4.974 3.684 1.00 87.00 93 TYR A O 1
ATOM 748 N N . ILE A 1 94 ? -8.665 3.142 2.487 1.00 84.38 94 ILE A N 1
ATOM 749 C CA . ILE A 1 94 ? -10.042 2.688 2.290 1.00 84.38 94 ILE A CA 1
ATOM 750 C C . ILE A 1 94 ? -10.233 1.369 3.044 1.00 84.38 94 ILE A C 1
ATOM 752 O O . ILE A 1 94 ? -9.725 0.333 2.608 1.00 84.38 94 ILE A O 1
ATOM 756 N N . PRO A 1 95 ? -10.989 1.356 4.155 1.00 85.56 95 PRO A N 1
ATOM 757 C CA . PRO A 1 95 ? -11.340 0.117 4.832 1.00 85.56 95 PRO A CA 1
ATOM 758 C C . PRO A 1 95 ? -12.162 -0.798 3.920 1.00 85.56 95 PRO A C 1
ATOM 760 O O . PRO A 1 95 ? -13.224 -0.412 3.428 1.00 85.56 95 PRO A O 1
ATOM 763 N N . LEU A 1 96 ? -11.679 -2.023 3.718 1.00 85.19 96 LEU A N 1
ATOM 764 C CA . LEU A 1 96 ? -12.370 -3.065 2.957 1.00 85.19 96 LEU A CA 1
ATOM 765 C C . LEU A 1 96 ? -13.152 -4.002 3.878 1.00 85.19 96 LEU A C 1
ATOM 767 O O . LEU A 1 96 ? -14.244 -4.452 3.537 1.00 85.19 96 LEU A O 1
ATOM 771 N N . LYS A 1 97 ? -12.587 -4.312 5.051 1.00 84.69 97 LYS A N 1
ATOM 772 C CA . LYS A 1 97 ? -13.207 -5.189 6.048 1.00 84.69 97 LYS A CA 1
ATOM 773 C C . LYS A 1 97 ? -12.733 -4.823 7.445 1.00 84.69 97 LYS A C 1
ATOM 775 O O . LYS A 1 97 ? -11.535 -4.755 7.689 1.00 84.69 97 LYS A O 1
ATOM 780 N N . ILE A 1 98 ? -13.671 -4.670 8.374 1.00 83.75 98 ILE A N 1
ATOM 781 C CA . ILE A 1 98 ? -13.389 -4.429 9.793 1.00 83.75 98 ILE A CA 1
ATOM 782 C C . ILE A 1 98 ? -14.021 -5.556 10.603 1.00 83.75 98 ILE A C 1
ATOM 784 O O . ILE A 1 98 ? -15.171 -5.931 10.382 1.00 83.75 98 ILE A O 1
ATOM 788 N N . THR A 1 99 ? -13.244 -6.137 11.510 1.00 84.06 99 THR A N 1
ATOM 789 C CA . THR A 1 99 ? -13.704 -7.158 12.453 1.00 84.06 99 THR A CA 1
ATOM 790 C C . THR A 1 99 ? -13.431 -6.699 13.880 1.00 84.06 99 THR A C 1
ATOM 792 O O . THR A 1 99 ? -12.894 -5.622 14.096 1.00 84.06 99 THR A O 1
ATOM 795 N N . HIS A 1 100 ? -13.779 -7.511 14.876 1.00 82.75 100 HIS A N 1
ATOM 796 C CA . HIS A 1 100 ? -13.429 -7.197 16.261 1.00 82.75 100 HIS A CA 1
ATOM 797 C C . HIS A 1 100 ? -11.915 -7.215 16.526 1.00 82.75 100 HIS A C 1
ATOM 799 O O . HIS A 1 100 ? -11.488 -6.645 17.519 1.00 82.75 100 HIS A O 1
ATOM 805 N N . SER A 1 101 ? -11.108 -7.867 15.687 1.00 87.38 101 SER A N 1
ATOM 806 C CA . SER A 1 101 ? -9.677 -8.065 15.955 1.00 87.38 101 SER A CA 1
ATOM 807 C C . SER A 1 101 ? -8.767 -7.694 14.789 1.00 87.38 101 SER A C 1
ATOM 809 O O . SER A 1 101 ? -7.574 -7.993 14.820 1.00 87.38 101 SER A O 1
ATOM 811 N N . SER A 1 102 ? -9.319 -7.135 13.713 1.00 90.88 102 SER A N 1
ATOM 812 C CA . SER A 1 102 ? -8.535 -6.788 12.533 1.00 90.88 102 SER A CA 1
ATOM 813 C C . SER A 1 102 ? -9.214 -5.765 11.637 1.00 90.88 102 SER A C 1
ATOM 815 O O . SER A 1 102 ? -10.436 -5.582 11.668 1.00 90.88 102 SER A O 1
ATOM 817 N N . ILE A 1 103 ? -8.405 -5.114 10.810 1.00 90.00 103 ILE A N 1
ATOM 818 C CA . ILE A 1 103 ? -8.849 -4.261 9.716 1.00 90.00 103 ILE A CA 1
ATOM 819 C C . ILE A 1 103 ? -8.029 -4.579 8.465 1.00 90.00 103 ILE A C 1
ATOM 821 O O . ILE A 1 103 ? -6.803 -4.579 8.503 1.00 90.00 103 ILE A O 1
ATOM 825 N N . LEU A 1 104 ? -8.726 -4.864 7.368 1.00 91.88 104 LEU A N 1
ATOM 826 C CA . LEU A 1 104 ? -8.161 -4.950 6.027 1.00 91.88 104 LEU A CA 1
ATOM 827 C C . LEU A 1 104 ? -8.468 -3.645 5.301 1.00 91.88 104 LEU A C 1
ATOM 829 O O . LEU A 1 104 ? -9.630 -3.224 5.247 1.00 91.88 104 LEU A O 1
ATOM 833 N N . MET A 1 105 ? -7.445 -3.026 4.727 1.00 90.75 105 MET A N 1
ATOM 834 C CA . MET A 1 105 ? -7.553 -1.755 4.021 1.00 90.75 105 MET A CA 1
ATOM 835 C C . MET A 1 105 ? -6.888 -1.848 2.665 1.00 90.75 105 MET A C 1
ATOM 837 O O . MET A 1 105 ? -5.873 -2.516 2.515 1.00 90.75 105 MET A O 1
ATOM 841 N N . LYS A 1 106 ? -7.433 -1.106 1.710 1.00 92.44 106 LYS A N 1
ATOM 842 C CA . LYS A 1 106 ? -6.713 -0.713 0.511 1.00 92.44 106 LYS A CA 1
ATOM 843 C C . LYS A 1 106 ? -6.021 0.619 0.782 1.00 92.44 106 LYS A C 1
ATOM 845 O O . LYS A 1 106 ? -6.651 1.519 1.339 1.00 92.44 106 LYS A O 1
ATOM 850 N N . VAL A 1 107 ? -4.764 0.740 0.383 1.00 93.19 107 VAL A N 1
ATOM 851 C CA . VAL A 1 107 ? -3.999 1.991 0.386 1.00 93.19 107 VAL A CA 1
ATOM 852 C C . VAL A 1 107 ? -3.379 2.195 -0.990 1.00 93.19 107 VAL A C 1
ATOM 854 O O . VAL A 1 107 ? -3.103 1.221 -1.689 1.00 93.19 107 VAL A O 1
ATOM 857 N N . THR A 1 108 ? -3.158 3.445 -1.370 1.00 93.56 108 THR A N 1
ATOM 858 C CA . THR A 1 108 ? -2.401 3.803 -2.571 1.00 93.56 108 THR A CA 1
ATOM 859 C C . THR A 1 108 ? -1.047 4.348 -2.138 1.00 93.56 108 THR A C 1
ATOM 861 O O . THR A 1 108 ? -0.958 5.125 -1.187 1.00 93.56 108 THR A O 1
ATOM 864 N N . VAL A 1 109 ? 0.010 3.929 -2.821 1.00 94.75 109 VAL A N 1
ATOM 865 C CA . VAL A 1 109 ? 1.385 4.336 -2.547 1.00 94.75 109 VAL A CA 1
ATOM 866 C C . VAL A 1 109 ? 1.943 4.991 -3.800 1.00 94.75 109 VAL A C 1
ATOM 868 O O . VAL A 1 109 ? 1.931 4.391 -4.874 1.00 94.75 109 VAL A O 1
ATOM 871 N N . SER A 1 110 ? 2.423 6.221 -3.653 1.00 94.12 110 SER A N 1
ATOM 872 C CA . SER A 1 110 ? 3.181 6.914 -4.692 1.00 94.12 110 SER A CA 1
ATOM 873 C C . SER A 1 110 ? 4.659 6.611 -4.510 1.00 94.12 110 SER A C 1
ATOM 875 O O . SER A 1 110 ? 5.199 6.770 -3.412 1.00 94.12 110 SER A O 1
ATOM 877 N N . LEU A 1 111 ? 5.317 6.231 -5.596 1.00 93.50 111 LEU A N 1
ATOM 878 C CA . LEU A 1 111 ? 6.741 5.939 -5.652 1.00 93.50 111 LEU A CA 1
ATOM 879 C C . LEU A 1 111 ? 7.456 6.947 -6.551 1.00 93.50 111 LEU A C 1
ATOM 881 O O . LEU A 1 111 ? 6.907 7.380 -7.566 1.00 93.50 111 LEU A O 1
ATOM 885 N N . SER A 1 112 ? 8.692 7.262 -6.180 1.00 93.25 112 SER A N 1
ATOM 886 C CA . SER A 1 112 ? 9.681 7.890 -7.049 1.00 93.25 112 SER A CA 1
ATOM 887 C C . SER A 1 112 ? 10.697 6.830 -7.450 1.00 93.25 112 SER A C 1
ATOM 889 O O . SER A 1 112 ? 11.248 6.152 -6.582 1.00 93.25 112 SER A O 1
ATOM 891 N N .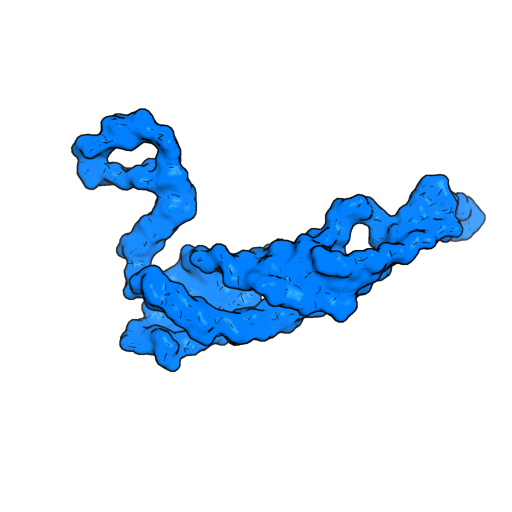 VAL A 1 113 ? 10.919 6.669 -8.750 1.00 91.56 113 VAL A N 1
ATOM 892 C CA . VAL A 1 113 ? 11.764 5.612 -9.307 1.00 91.56 113 VAL A CA 1
ATOM 893 C C . VAL A 1 113 ? 12.837 6.228 -10.195 1.00 91.56 113 VAL A C 1
ATOM 895 O O . VAL A 1 113 ? 12.530 6.950 -11.147 1.00 91.56 113 VAL A O 1
ATOM 898 N N . ASP A 1 114 ? 14.089 5.908 -9.895 1.00 92.12 114 ASP A N 1
ATOM 899 C CA . ASP A 1 114 ? 15.241 6.257 -10.719 1.00 92.12 114 ASP A CA 1
ATOM 900 C C . ASP A 1 114 ? 15.826 4.985 -11.321 1.00 92.12 114 ASP A C 1
ATOM 902 O O . ASP A 1 114 ? 15.878 3.927 -10.683 1.00 92.12 114 ASP A O 1
ATOM 906 N N . GLY A 1 115 ? 16.305 5.095 -12.550 1.00 90.44 115 GLY A N 1
ATOM 907 C CA . GLY A 1 115 ? 16.913 3.964 -13.217 1.00 90.44 115 GLY A CA 1
ATOM 908 C C . GLY A 1 115 ? 17.421 4.294 -14.602 1.00 90.44 115 GLY A C 1
ATOM 909 O O . GLY A 1 115 ? 17.527 5.452 -15.032 1.00 90.44 115 GLY A O 1
ATOM 910 N N . SER A 1 116 ? 17.730 3.231 -15.323 1.00 88.00 116 SER A N 1
ATOM 911 C CA . SER A 1 116 ? 18.213 3.311 -16.685 1.00 88.00 116 SER A CA 1
ATOM 912 C C . SER A 1 116 ? 17.630 2.203 -17.548 1.00 88.00 116 SER A C 1
ATOM 914 O O . SER A 1 116 ? 17.019 1.258 -17.061 1.00 88.00 116 SER A O 1
ATOM 916 N N . GLY A 1 117 ? 17.755 2.358 -18.857 1.00 85.38 117 GLY A N 1
ATOM 917 C CA . GLY A 1 117 ? 17.326 1.358 -19.820 1.00 85.38 117 GLY A CA 1
ATOM 918 C C . GLY A 1 117 ? 17.934 1.618 -21.184 1.00 85.38 117 GLY A C 1
ATOM 919 O O . GLY A 1 117 ? 18.594 2.637 -21.414 1.00 85.38 117 GLY A O 1
ATOM 920 N N . ILE A 1 118 ? 17.700 0.698 -22.108 1.00 81.25 118 ILE A N 1
ATOM 921 C CA . ILE A 1 118 ? 18.217 0.777 -23.467 1.00 81.25 118 ILE A CA 1
ATOM 922 C C . ILE A 1 118 ? 17.045 0.905 -24.433 1.00 81.25 118 ILE A C 1
ATOM 924 O O . ILE A 1 118 ? 16.211 0.011 -24.552 1.00 81.25 118 ILE A O 1
ATOM 928 N N . ILE A 1 119 ? 16.993 2.020 -25.160 1.00 78.56 119 ILE A N 1
ATOM 929 C CA . ILE A 1 119 ? 16.012 2.217 -26.229 1.00 78.56 119 ILE A CA 1
ATOM 930 C C . ILE A 1 119 ? 16.567 1.582 -27.502 1.00 78.56 119 ILE A C 1
ATOM 932 O O . ILE A 1 119 ? 17.621 1.989 -28.010 1.00 78.56 119 ILE A O 1
ATOM 936 N N . LEU A 1 120 ? 15.843 0.600 -28.039 1.00 75.06 120 LEU A N 1
ATOM 937 C CA . LEU A 1 120 ? 16.199 -0.048 -29.298 1.00 75.06 120 LEU A CA 1
ATOM 938 C C . LEU A 1 120 ? 15.620 0.733 -30.483 1.00 75.06 120 LEU A C 1
ATOM 940 O O . LEU A 1 120 ? 14.427 1.017 -30.548 1.00 75.06 120 LEU A O 1
ATOM 944 N N . ASN A 1 121 ? 16.470 1.078 -31.453 1.00 73.69 121 ASN A N 1
ATOM 945 C CA . ASN A 1 121 ? 16.039 1.777 -32.663 1.00 73.69 121 ASN A CA 1
ATOM 946 C C . ASN A 1 121 ? 15.662 0.775 -33.764 1.00 73.69 121 ASN A C 1
ATOM 948 O O . ASN A 1 121 ? 16.523 0.349 -34.542 1.00 73.69 121 ASN A O 1
ATOM 952 N N . GLU A 1 122 ? 14.383 0.406 -33.849 1.00 68.88 122 GLU A N 1
ATOM 953 C CA . GLU A 1 122 ? 13.893 -0.517 -34.882 1.00 68.88 122 GLU A CA 1
ATOM 954 C C . GLU A 1 122 ? 14.102 -0.006 -36.309 1.00 68.88 122 GLU A C 1
ATOM 956 O O . GLU A 1 122 ? 14.516 -0.785 -37.166 1.00 68.88 122 GLU A O 1
ATOM 961 N N . ASP A 1 123 ? 13.903 1.292 -36.560 1.00 71.94 123 ASP A N 1
ATOM 962 C CA . ASP A 1 123 ? 14.025 1.896 -37.898 1.00 71.94 123 ASP A CA 1
ATOM 963 C C . ASP A 1 123 ? 15.433 1.762 -38.489 1.00 71.94 123 ASP A C 1
ATOM 965 O O . ASP A 1 123 ? 15.632 1.813 -39.706 1.00 71.94 123 ASP A O 1
ATOM 969 N N . ASN A 1 124 ? 16.431 1.608 -37.622 1.00 69.06 124 ASN A N 1
ATOM 970 C CA . ASN A 1 124 ? 17.820 1.420 -38.008 1.00 69.06 124 ASN A CA 1
ATOM 971 C C . ASN A 1 124 ? 18.307 -0.019 -37.785 1.00 69.06 124 ASN A C 1
ATOM 973 O O . ASN A 1 124 ? 19.499 -0.288 -37.937 1.00 69.06 124 ASN A O 1
ATOM 977 N N . SER A 1 125 ? 17.412 -0.938 -37.429 1.00 70.69 125 SER A N 1
ATOM 978 C CA . SER A 1 125 ? 17.711 -2.355 -37.238 1.00 70.69 125 SER A CA 1
ATOM 979 C C . SER A 1 125 ? 17.477 -3.146 -38.519 1.00 70.69 125 SER A C 1
ATOM 981 O O . SER A 1 125 ? 16.762 -2.710 -39.421 1.00 70.69 125 SER A O 1
ATOM 983 N N . TYR A 1 126 ? 18.130 -4.298 -38.647 1.00 76.44 126 TYR A N 1
ATOM 984 C CA . TYR A 1 126 ? 17.958 -5.151 -39.819 1.00 76.44 126 TYR A CA 1
ATOM 985 C C . TYR A 1 126 ? 17.948 -6.624 -39.436 1.00 76.44 126 TYR A C 1
ATOM 987 O O . TYR A 1 126 ? 18.605 -7.050 -38.488 1.00 76.44 126 TYR A O 1
ATOM 995 N N . TRP A 1 127 ? 17.191 -7.398 -40.202 1.00 80.50 127 TRP A N 1
ATOM 996 C CA . TRP A 1 127 ? 17.196 -8.847 -40.121 1.00 80.50 127 TRP A CA 1
ATOM 997 C C . TRP A 1 127 ? 18.374 -9.397 -40.924 1.00 80.50 127 TRP A C 1
ATOM 999 O O . TRP A 1 127 ? 18.526 -9.071 -42.105 1.00 80.50 127 TRP A O 1
ATOM 1009 N N . ASP A 1 128 ? 19.210 -10.200 -40.276 1.00 79.38 128 ASP A N 1
ATOM 1010 C CA . ASP A 1 128 ? 20.269 -10.948 -40.937 1.00 79.38 128 ASP A CA 1
ATOM 1011 C C . ASP A 1 128 ? 19.718 -12.298 -41.408 1.00 79.38 128 ASP A C 1
ATOM 1013 O O . ASP A 1 128 ? 19.461 -13.202 -40.609 1.00 79.38 128 ASP A O 1
ATOM 1017 N N . ASP A 1 129 ? 19.512 -12.424 -42.719 1.00 80.19 129 ASP A N 1
ATOM 1018 C CA . ASP A 1 129 ? 19.011 -13.645 -43.352 1.00 80.19 129 ASP A CA 1
ATOM 1019 C C . ASP A 1 129 ? 20.029 -14.804 -43.339 1.00 80.19 129 ASP A C 1
ATOM 1021 O O . ASP A 1 129 ? 19.618 -15.956 -43.497 1.00 80.19 129 ASP A O 1
ATOM 1025 N N . GLU A 1 130 ? 21.335 -14.538 -43.179 1.00 81.38 130 GLU A N 1
ATOM 1026 C CA . GLU A 1 130 ? 22.361 -15.593 -43.133 1.00 81.38 130 GLU A CA 1
ATOM 1027 C C . GLU A 1 130 ? 22.366 -16.305 -41.779 1.00 81.38 130 GLU A C 1
ATOM 1029 O O . GLU A 1 130 ? 22.373 -17.539 -41.733 1.00 81.38 130 GLU A O 1
ATOM 1034 N N . ASP A 1 131 ? 22.304 -15.534 -40.693 1.00 79.81 131 ASP A N 1
ATOM 1035 C CA . ASP A 1 131 ? 22.352 -16.055 -39.323 1.00 79.81 131 ASP A CA 1
ATOM 1036 C C . ASP A 1 131 ? 20.957 -16.232 -38.690 1.00 79.81 131 ASP A C 1
ATOM 1038 O O . ASP A 1 131 ? 20.820 -16.887 -37.653 1.00 79.81 131 ASP A O 1
ATOM 1042 N N . GLY A 1 132 ? 19.902 -15.701 -39.318 1.00 80.12 132 GLY A N 1
ATOM 1043 C CA . GLY A 1 132 ? 18.522 -15.795 -38.835 1.00 80.12 132 GLY A CA 1
ATOM 1044 C C . GLY A 1 132 ? 18.290 -15.029 -37.532 1.00 80.12 132 GLY A C 1
ATOM 1045 O O . GLY A 1 132 ? 17.547 -15.500 -36.666 1.00 80.12 132 GLY A O 1
ATOM 1046 N N . VAL A 1 133 ? 18.953 -13.881 -37.372 1.00 77.56 133 VAL A N 1
ATOM 1047 C CA . VAL A 1 133 ? 18.907 -13.047 -36.162 1.00 77.56 133 VAL A CA 1
ATOM 1048 C C . VAL A 1 133 ? 18.583 -11.594 -36.498 1.00 77.56 133 VAL A C 1
ATOM 1050 O O . VAL A 1 133 ? 18.969 -11.072 -37.541 1.00 77.56 133 VAL A O 1
ATOM 1053 N N . TYR A 1 134 ? 17.872 -10.918 -35.595 1.00 69.12 134 TYR A N 1
ATOM 1054 C CA . TYR A 1 134 ? 17.599 -9.486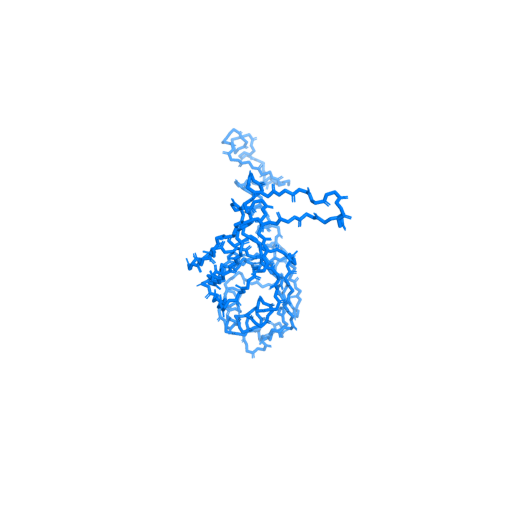 -35.712 1.00 69.12 134 TYR A CA 1
ATOM 1055 C C . TYR A 1 134 ? 18.758 -8.702 -35.085 1.00 69.12 134 TYR A C 1
ATOM 1057 O O . TYR A 1 134 ? 19.090 -8.915 -33.919 1.00 69.12 134 TYR A O 1
ATOM 1065 N N . LEU A 1 135 ? 19.400 -7.825 -35.859 1.00 69.38 135 LEU A N 1
ATOM 1066 C CA . LEU A 1 135 ? 20.556 -7.041 -35.428 1.00 69.38 135 LEU A CA 1
ATOM 1067 C C . LEU A 1 135 ? 20.161 -5.574 -35.237 1.00 69.38 135 LEU A C 1
ATOM 1069 O O . LEU A 1 135 ? 19.863 -4.854 -36.196 1.00 69.38 135 LEU A O 1
ATOM 1073 N N . PHE A 1 136 ? 20.213 -5.117 -33.984 1.00 67.69 136 PHE A N 1
ATOM 1074 C CA . PHE A 1 136 ? 19.985 -3.721 -33.620 1.00 67.69 136 PHE A CA 1
ATOM 1075 C C . PHE A 1 136 ? 21.262 -2.902 -33.839 1.00 67.69 136 PHE A C 1
ATOM 1077 O O . PHE A 1 136 ? 22.309 -3.167 -33.251 1.00 67.69 136 PHE A O 1
ATOM 1084 N N . LYS A 1 137 ? 21.202 -1.910 -34.732 1.00 60.22 137 LYS A N 1
ATOM 1085 C CA . LYS A 1 137 ? 22.391 -1.172 -35.203 1.00 60.22 137 LYS A CA 1
ATOM 1086 C C . LYS A 1 137 ? 22.762 0.028 -34.334 1.00 60.22 137 LYS A C 1
ATOM 1088 O O . LYS A 1 137 ? 23.899 0.495 -34.382 1.00 60.22 137 LYS A O 1
ATOM 1093 N N . SER A 1 138 ? 21.803 0.560 -33.584 1.00 61.31 138 SER A N 1
ATOM 1094 C CA . SER A 1 138 ? 22.003 1.688 -32.679 1.00 61.31 138 SER A CA 1
ATOM 1095 C C . SER A 1 138 ? 21.054 1.576 -31.499 1.00 61.31 138 SER A C 1
ATOM 1097 O O . SER A 1 138 ? 19.861 1.351 -31.700 1.00 61.31 138 SER A O 1
ATOM 1099 N N . PHE A 1 139 ? 21.595 1.781 -30.307 1.00 70.19 139 PHE A N 1
ATOM 1100 C CA . PHE A 1 139 ? 20.850 1.894 -29.067 1.00 70.19 139 PHE A CA 1
ATOM 1101 C C . PHE A 1 139 ? 21.129 3.255 -28.426 1.00 70.19 139 PHE A C 1
ATOM 1103 O O . PHE A 1 139 ? 22.210 3.823 -28.615 1.00 70.19 139 PHE A O 1
ATOM 1110 N N . GLU A 1 140 ? 20.147 3.785 -27.705 1.00 73.00 140 GLU A N 1
ATOM 1111 C CA . GLU A 1 140 ? 20.299 4.982 -26.879 1.00 73.00 140 GLU A CA 1
ATOM 1112 C C . GLU A 1 140 ? 20.132 4.597 -25.411 1.00 73.00 140 GLU A C 1
ATOM 1114 O O . GLU A 1 140 ? 19.216 3.856 -25.060 1.00 73.00 140 GLU A O 1
ATOM 1119 N N . ASN A 1 141 ? 21.033 5.088 -24.560 1.00 80.12 141 ASN A N 1
ATOM 1120 C CA . ASN A 1 141 ? 20.912 4.893 -23.122 1.00 80.12 141 ASN A CA 1
ATOM 1121 C C . ASN A 1 141 ? 19.874 5.880 -22.592 1.00 80.12 141 ASN A C 1
ATOM 1123 O O . ASN A 1 141 ? 20.082 7.094 -22.655 1.00 80.12 141 ASN A O 1
ATOM 1127 N N . LEU A 1 142 ? 18.787 5.354 -22.048 1.00 84.06 142 LEU A N 1
ATOM 1128 C CA . LEU A 1 142 ? 17.821 6.113 -21.282 1.00 84.06 142 LEU A CA 1
ATOM 1129 C C . LEU A 1 142 ? 18.275 6.136 -19.826 1.00 84.06 142 LEU A C 1
ATOM 1131 O O . LEU A 1 142 ? 18.564 5.098 -19.241 1.00 84.06 142 LEU A O 1
ATOM 1135 N N . VAL A 1 143 ? 18.321 7.326 -19.243 1.00 86.50 143 VAL A N 1
ATOM 1136 C CA . VAL A 1 143 ? 18.430 7.507 -17.795 1.00 86.50 143 VAL A CA 1
ATOM 1137 C C . VAL A 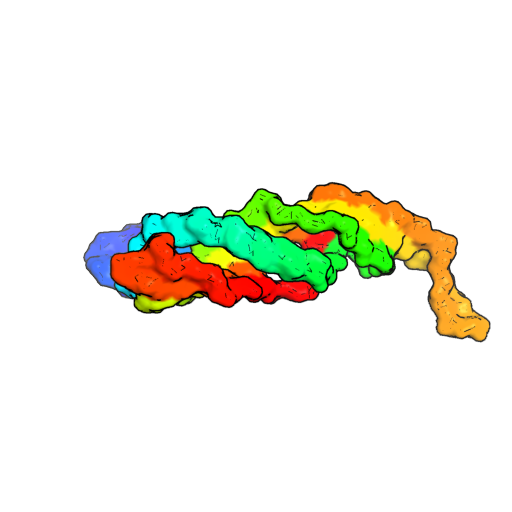1 143 ? 17.239 8.345 -17.390 1.00 86.50 143 VAL A C 1
ATOM 1139 O O . VAL A 1 143 ? 17.034 9.431 -17.939 1.00 86.50 143 VAL A O 1
ATOM 1142 N N . PHE A 1 144 ? 16.453 7.838 -16.454 1.00 86.50 144 PHE A N 1
ATOM 1143 C CA . PHE A 1 144 ? 15.293 8.535 -15.930 1.00 86.50 144 PHE A CA 1
ATOM 1144 C C . PHE A 1 144 ? 15.483 8.786 -14.440 1.00 86.50 144 PHE A C 1
ATOM 1146 O O . PHE A 1 144 ? 16.080 7.994 -13.716 1.00 86.50 144 PHE A O 1
ATOM 1153 N N . THR A 1 145 ? 15.010 9.951 -14.011 1.00 88.19 145 THR A N 1
ATOM 1154 C CA . THR A 1 145 ? 15.045 10.370 -12.610 1.00 88.19 145 THR A CA 1
ATOM 1155 C C . THR A 1 145 ? 13.682 10.929 -12.244 1.00 88.19 145 THR A C 1
ATOM 1157 O O . THR A 1 145 ? 13.091 11.667 -13.036 1.00 88.19 145 THR A O 1
ATOM 1160 N N . ASN A 1 146 ? 13.208 10.616 -11.045 1.00 84.81 146 ASN A N 1
ATOM 1161 C CA . ASN A 1 146 ? 11.875 10.931 -10.545 1.00 84.81 146 ASN A CA 1
ATOM 1162 C C . ASN A 1 146 ? 10.751 10.377 -11.442 1.00 84.81 146 ASN A C 1
ATOM 1164 O O . ASN A 1 146 ? 9.771 11.078 -11.707 1.00 84.81 146 ASN A O 1
ATOM 1168 N N . GLY A 1 147 ? 10.902 9.142 -11.936 1.00 85.56 147 GLY A N 1
ATOM 1169 C CA . GLY A 1 147 ? 9.796 8.392 -12.537 1.00 85.56 147 GLY A CA 1
ATOM 1170 C C . GLY A 1 147 ? 8.683 8.200 -11.508 1.00 85.56 147 GLY A C 1
ATOM 1171 O O . GLY A 1 147 ? 8.967 8.002 -10.326 1.00 85.56 147 GLY A O 1
ATOM 1172 N N . LEU A 1 148 ? 7.424 8.320 -11.926 1.00 89.19 148 LEU A N 1
ATOM 1173 C CA . LEU A 1 148 ? 6.280 8.303 -11.013 1.00 89.19 148 LEU A CA 1
ATOM 1174 C C . LEU A 1 148 ? 5.483 7.024 -11.218 1.00 89.19 148 LEU A C 1
ATOM 1176 O O . LEU A 1 148 ? 4.849 6.846 -12.255 1.00 89.19 148 LEU A O 1
ATOM 1180 N N . ALA A 1 149 ? 5.455 6.187 -10.186 1.00 88.56 149 ALA A N 1
ATOM 1181 C CA . ALA A 1 149 ? 4.631 4.988 -10.163 1.00 88.56 149 ALA A CA 1
ATOM 1182 C C . ALA A 1 149 ? 3.613 5.067 -9.023 1.00 88.56 149 ALA A C 1
ATOM 1184 O O . ALA A 1 149 ? 3.931 5.487 -7.910 1.00 88.56 149 ALA A O 1
ATOM 1185 N N . GLU A 1 150 ? 2.385 4.631 -9.289 1.00 91.50 150 GLU A N 1
ATOM 1186 C CA . GLU A 1 150 ? 1.355 4.467 -8.266 1.00 91.50 150 GLU A CA 1
ATOM 1187 C C . GLU A 1 150 ? 0.977 3.003 -8.144 1.00 91.50 150 GLU A C 1
ATOM 1189 O O . GLU A 1 150 ? 0.702 2.320 -9.137 1.00 91.50 150 GLU A O 1
ATOM 1194 N N . ILE A 1 151 ? 0.945 2.527 -6.905 1.00 90.50 151 ILE A N 1
ATOM 1195 C CA . ILE A 1 151 ? 0.640 1.139 -6.602 1.00 90.50 151 ILE A CA 1
ATOM 1196 C C . ILE A 1 151 ? -0.470 1.076 -5.565 1.00 90.50 151 ILE A C 1
ATOM 1198 O O . ILE A 1 151 ? -0.509 1.850 -4.610 1.00 90.50 151 ILE A O 1
ATOM 1202 N N . ASP A 1 152 ? -1.385 0.137 -5.753 1.00 92.44 152 ASP A N 1
ATOM 1203 C CA . ASP A 1 152 ? -2.404 -0.160 -4.762 1.00 92.44 152 ASP A CA 1
ATOM 1204 C C . ASP A 1 152 ? -1.959 -1.361 -3.929 1.00 92.44 152 ASP A C 1
ATOM 1206 O O . ASP A 1 152 ? -1.661 -2.424 -4.478 1.00 92.44 152 ASP A O 1
ATOM 1210 N N . CYS A 1 153 ? -1.999 -1.224 -2.609 1.00 93.69 153 CYS A N 1
ATOM 1211 C CA . CYS A 1 153 ? -1.655 -2.283 -1.667 1.00 93.69 153 CYS A CA 1
ATOM 1212 C C . CYS A 1 153 ? -2.863 -2.642 -0.802 1.00 93.69 153 CYS A C 1
ATOM 1214 O O . CYS A 1 153 ? -3.676 -1.785 -0.449 1.00 93.69 153 CYS A O 1
ATOM 1216 N N . GLU A 1 154 ? -2.963 -3.909 -0.424 1.00 95.19 154 GLU A N 1
ATOM 1217 C CA . GLU A 1 154 ? -3.805 -4.355 0.679 1.00 95.19 154 GLU A CA 1
ATOM 1218 C C . GLU A 1 154 ? -2.963 -4.463 1.950 1.00 95.19 154 GLU A C 1
ATOM 1220 O O . GLU A 1 154 ? -1.890 -5.060 1.948 1.00 95.19 154 GLU A O 1
ATOM 1225 N N . VAL A 1 155 ? -3.453 -3.873 3.038 1.00 95.94 155 VAL A N 1
ATOM 1226 C CA . VAL A 1 155 ? -2.803 -3.871 4.350 1.00 95.94 155 VAL A CA 1
ATOM 1227 C C . VAL A 1 155 ? -3.741 -4.498 5.367 1.00 95.94 155 VAL A C 1
ATOM 1229 O O . VAL A 1 155 ? -4.880 -4.049 5.533 1.00 95.94 155 VAL A O 1
ATOM 1232 N N . LEU A 1 156 ? -3.250 -5.511 6.077 1.00 96.00 156 LEU A N 1
ATOM 1233 C CA . LEU A 1 156 ? -3.952 -6.157 7.175 1.00 96.00 156 LEU A CA 1
ATOM 1234 C C . LEU A 1 156 ? -3.311 -5.757 8.502 1.00 96.00 156 LEU A C 1
ATOM 1236 O O . LEU A 1 156 ? -2.153 -6.072 8.766 1.00 96.00 156 LEU A O 1
ATOM 1240 N N . LEU A 1 157 ? -4.095 -5.113 9.362 1.00 95.62 157 LEU A N 1
ATOM 1241 C CA . LEU A 1 157 ? -3.715 -4.851 10.747 1.00 95.62 157 LEU A CA 1
ATOM 1242 C C . LEU A 1 157 ? -4.526 -5.741 11.685 1.00 95.62 157 LEU A C 1
ATOM 1244 O O . LEU A 1 157 ? -5.728 -5.941 11.477 1.00 95.62 157 LEU A O 1
ATOM 1248 N N . THR A 1 158 ? -3.896 -6.222 12.751 1.00 95.12 158 THR A N 1
ATOM 1249 C CA . THR A 1 158 ? -4.544 -6.959 13.846 1.00 95.12 158 THR A CA 1
ATOM 1250 C C . THR A 1 158 ? -4.463 -6.155 15.141 1.00 95.12 158 THR A C 1
ATOM 1252 O O . THR A 1 158 ? -3.563 -5.337 15.308 1.00 95.12 158 THR A O 1
ATOM 1255 N N . TYR A 1 159 ? -5.448 -6.305 16.030 1.00 92.75 159 TYR A N 1
ATOM 1256 C CA . TYR A 1 159 ? -5.522 -5.568 17.299 1.00 92.75 159 TYR A CA 1
ATOM 1257 C C . TYR A 1 159 ? -6.472 -6.239 18.306 1.00 92.75 159 TYR A C 1
ATOM 1259 O O . TYR A 1 159 ? -7.310 -7.067 17.946 1.00 92.75 159 TYR A O 1
ATOM 1267 N N . ASP A 1 160 ? -6.371 -5.847 19.576 1.00 90.19 160 ASP A N 1
ATOM 1268 C CA . ASP A 1 160 ? -7.360 -6.115 20.624 1.00 90.19 160 ASP A CA 1
ATOM 1269 C C . ASP A 1 160 ? -8.438 -5.021 20.615 1.00 90.19 160 ASP A C 1
ATOM 1271 O O . ASP A 1 160 ? -8.126 -3.831 20.693 1.00 90.19 160 ASP A O 1
ATOM 1275 N N . PHE A 1 161 ? -9.711 -5.412 20.536 1.00 85.25 161 PHE A N 1
ATOM 1276 C CA . PHE A 1 161 ? -10.838 -4.483 20.475 1.00 85.25 161 PHE A CA 1
ATOM 1277 C C . PHE A 1 161 ? -10.921 -3.533 21.674 1.00 85.25 161 PHE A C 1
ATOM 1279 O O . PHE A 1 161 ? -11.309 -2.376 21.517 1.00 85.25 161 PHE A O 1
ATOM 1286 N N . ASP A 1 162 ? -10.571 -4.013 22.870 1.00 87.12 162 ASP A N 1
ATOM 1287 C CA . ASP A 1 162 ? -10.683 -3.218 24.095 1.00 87.12 162 ASP A CA 1
ATOM 1288 C C . ASP A 1 162 ? -9.572 -2.162 24.189 1.00 87.12 162 ASP A C 1
ATOM 1290 O O . ASP A 1 162 ? -9.707 -1.160 24.899 1.00 87.12 162 ASP A O 1
ATOM 1294 N N . ASN A 1 163 ? -8.466 -2.367 23.466 1.00 89.88 163 ASN A N 1
ATOM 1295 C CA . ASN A 1 163 ? -7.332 -1.453 23.452 1.00 89.88 163 ASN A CA 1
ATOM 1296 C C . ASN A 1 163 ? -6.610 -1.435 22.090 1.00 89.88 163 ASN A C 1
ATOM 1298 O O . ASN A 1 163 ? -5.441 -1.836 21.994 1.00 89.88 163 ASN A O 1
ATOM 1302 N N . PRO A 1 164 ? -7.275 -0.952 21.024 1.00 88.88 164 PRO A N 1
ATOM 1303 C CA . PRO A 1 164 ? -6.808 -1.156 19.658 1.00 88.88 164 PRO A CA 1
ATOM 1304 C C . PRO A 1 164 ? -5.516 -0.392 19.379 1.00 88.88 164 PRO A C 1
ATOM 1306 O O . PRO A 1 164 ? -4.612 -0.907 18.734 1.00 88.88 164 PRO A O 1
ATOM 1309 N N . LEU A 1 165 ? -5.375 0.817 19.928 1.00 91.56 165 LEU A N 1
ATOM 1310 C CA . LEU A 1 165 ? -4.199 1.648 19.682 1.00 91.56 165 LEU A CA 1
ATOM 1311 C C . LEU A 1 165 ? -2.929 1.075 20.304 1.00 91.56 165 LEU A C 1
ATOM 1313 O O . LEU A 1 165 ? -1.867 1.255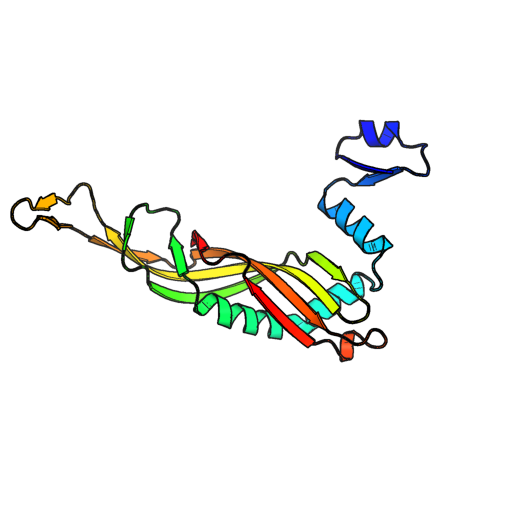 19.728 1.00 91.56 165 LEU A O 1
ATOM 1317 N N . GLU A 1 166 ? -2.992 0.407 21.454 1.00 93.62 166 GLU A N 1
ATOM 1318 C CA . GLU A 1 166 ? -1.790 -0.127 22.115 1.00 93.62 166 GLU A CA 1
ATOM 1319 C C . GLU A 1 166 ? -1.383 -1.513 21.621 1.00 93.62 166 GLU A C 1
ATOM 1321 O O . GLU A 1 166 ? -0.251 -1.930 21.847 1.00 93.62 166 GLU A O 1
ATOM 1326 N N . THR A 1 167 ? -2.294 -2.218 20.955 1.00 95.06 167 THR A N 1
ATOM 1327 C CA . THR A 1 167 ? -2.106 -3.614 20.542 1.00 95.06 167 THR A CA 1
ATOM 1328 C C . THR A 1 167 ? -2.023 -3.798 19.035 1.00 95.06 167 THR A C 1
ATOM 1330 O O . THR A 1 167 ? -1.768 -4.917 18.600 1.00 95.06 167 THR A O 1
ATOM 1333 N N . VAL A 1 168 ? -2.233 -2.731 18.255 1.00 95.94 168 VAL A N 1
ATOM 1334 C CA . VAL A 1 168 ? -2.164 -2.795 16.796 1.00 95.94 168 VAL A CA 1
ATOM 1335 C C . VAL A 1 168 ? -0.816 -3.310 16.315 1.00 95.94 168 VAL A C 1
ATOM 1337 O O . VAL A 1 168 ? 0.231 -2.893 16.813 1.00 95.94 168 VAL A O 1
ATOM 1340 N N . GLN A 1 169 ? -0.872 -4.216 15.348 1.00 96.81 169 GLN A N 1
ATOM 1341 C CA . GLN A 1 169 ? 0.277 -4.787 14.664 1.00 96.81 169 GLN A CA 1
ATOM 1342 C C . GLN A 1 169 ? -0.015 -4.859 13.171 1.00 96.81 169 GLN A C 1
ATOM 1344 O O . GLN A 1 169 ? -1.155 -5.114 12.763 1.00 96.81 169 GLN A O 1
ATOM 1349 N N . LEU A 1 170 ? 1.021 -4.645 12.365 1.00 97.06 170 LEU A N 1
ATOM 1350 C CA . LEU A 1 170 ? 0.991 -4.972 10.951 1.00 97.06 170 LEU A CA 1
ATOM 1351 C C . LEU A 1 170 ? 1.125 -6.490 10.783 1.00 97.06 170 LEU A C 1
ATOM 1353 O O . LEU A 1 170 ? 2.154 -7.066 11.125 1.00 97.06 170 LEU A O 1
ATOM 1357 N N . GLU A 1 171 ? 0.073 -7.132 10.282 1.00 96.75 171 GLU A N 1
ATOM 1358 C CA . GLU A 1 171 ? 0.057 -8.579 10.044 1.00 96.75 171 GLU A CA 1
ATOM 1359 C C . GLU A 1 171 ? 0.566 -8.908 8.641 1.00 96.75 171 GLU A C 1
ATOM 1361 O O . GLU A 1 171 ? 1.365 -9.826 8.477 1.00 96.75 171 GLU A O 1
ATOM 1366 N N . ASP A 1 172 ? 0.087 -8.174 7.631 1.00 96.31 172 ASP A N 1
ATOM 1367 C CA . ASP A 1 172 ? 0.391 -8.469 6.232 1.00 96.31 172 ASP A CA 1
ATOM 1368 C C . ASP A 1 172 ? 0.275 -7.233 5.328 1.00 96.31 172 ASP A C 1
ATOM 1370 O O . ASP A 1 172 ? -0.524 -6.323 5.584 1.00 96.31 172 ASP A O 1
ATOM 1374 N N . VAL A 1 173 ? 1.061 -7.237 4.249 1.00 96.25 173 VAL A N 1
ATOM 1375 C CA . VAL A 1 173 ? 1.012 -6.264 3.152 1.00 96.25 173 VAL A CA 1
ATOM 1376 C C . VAL A 1 173 ? 1.117 -7.016 1.833 1.00 96.25 173 VAL A C 1
ATOM 1378 O O . VAL A 1 173 ? 2.088 -7.726 1.591 1.00 96.25 173 VAL A O 1
ATOM 1381 N N . THR A 1 174 ? 0.143 -6.815 0.951 1.00 94.06 174 THR A N 1
ATOM 1382 C CA . THR A 1 174 ? 0.111 -7.419 -0.385 1.00 94.06 174 THR A CA 1
ATOM 1383 C C . THR A 1 174 ? 0.027 -6.333 -1.455 1.00 94.06 174 THR A C 1
ATOM 1385 O O . THR A 1 174 ? -0.797 -5.425 -1.357 1.00 94.06 174 THR A O 1
ATOM 1388 N N . LEU A 1 175 ? 0.856 -6.426 -2.498 1.00 91.19 175 LEU A N 1
ATOM 1389 C CA . LEU A 1 175 ? 0.766 -5.559 -3.678 1.00 91.19 175 LEU A CA 1
ATOM 1390 C C . LEU A 1 175 ? -0.314 -6.087 -4.633 1.00 91.19 175 LEU A C 1
ATOM 1392 O O . LEU A 1 175 ? -0.345 -7.279 -4.932 1.00 91.19 175 LEU A O 1
ATOM 1396 N N . ASN A 1 176 ? -1.193 -5.217 -5.136 1.00 79.94 176 ASN A N 1
ATOM 1397 C CA . ASN A 1 176 ? -2.289 -5.645 -6.017 1.00 79.94 176 ASN A CA 1
ATOM 1398 C C . ASN A 1 176 ? -1.896 -5.772 -7.498 1.00 79.94 176 ASN A C 1
ATOM 1400 O O . ASN A 1 176 ? 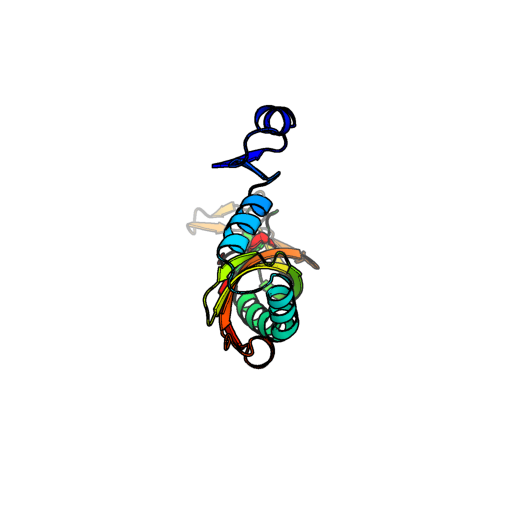-2.656 -6.354 -8.269 1.00 79.94 176 ASN A O 1
ATOM 1404 N N . ASN A 1 177 ? -0.729 -5.259 -7.895 1.00 65.31 177 ASN A N 1
ATOM 1405 C CA . ASN A 1 177 ? -0.168 -5.396 -9.240 1.00 65.31 177 ASN A CA 1
ATOM 1406 C C . ASN A 1 177 ? 1.276 -5.907 -9.136 1.00 65.31 177 ASN A C 1
ATOM 1408 O O . ASN A 1 177 ? 1.959 -5.594 -8.171 1.00 65.31 177 ASN A O 1
ATOM 1412 N N . SER A 1 178 ? 1.729 -6.679 -10.124 1.00 55.16 178 SER A N 1
ATOM 1413 C CA . SER A 1 178 ? 3.098 -7.225 -10.214 1.00 55.16 178 SER A CA 1
ATOM 1414 C C . SER A 1 178 ? 3.899 -6.612 -11.372 1.00 55.16 178 SER A C 1
ATOM 1416 O O . SER A 1 178 ? 4.837 -7.209 -11.899 1.00 55.16 178 SER A O 1
ATOM 1418 N N . THR A 1 179 ? 3.414 -5.498 -11.921 1.00 56.81 179 THR A N 1
ATOM 1419 C CA . THR A 1 179 ? 4.047 -4.783 -13.034 1.00 56.81 179 THR A CA 1
ATOM 1420 C C . THR A 1 179 ? 3.586 -3.337 -12.980 1.00 56.81 179 THR A C 1
ATOM 1422 O O . THR A 1 179 ? 2.377 -3.082 -12.977 1.00 56.81 179 THR A O 1
ATOM 1425 N N . PHE A 1 180 ? 4.532 -2.405 -12.903 1.00 59.22 180 PHE A N 1
ATOM 1426 C CA . PHE A 1 180 ? 4.232 -1.004 -12.614 1.00 59.22 180 PHE A CA 1
ATOM 1427 C C . PHE A 1 180 ? 4.722 -0.074 -13.723 1.00 59.22 180 PHE A C 1
ATOM 1429 O O . PHE A 1 180 ? 5.871 -0.206 -14.148 1.00 59.22 180 PHE A O 1
ATOM 1436 N N . PRO A 1 181 ? 3.883 0.867 -14.196 1.00 58.97 181 PRO A N 1
ATOM 1437 C CA . PRO A 1 181 ? 4.347 1.936 -15.066 1.00 58.97 181 PRO A CA 1
ATOM 1438 C C . PRO A 1 181 ? 5.236 2.897 -14.260 1.00 58.97 181 PRO A C 1
ATOM 1440 O O . PRO A 1 181 ? 4.810 3.363 -13.203 1.00 58.97 181 PRO A O 1
ATOM 1443 N N . ALA A 1 182 ? 6.450 3.151 -14.746 1.00 55.56 182 ALA A N 1
ATOM 1444 C CA . ALA A 1 182 ? 7.395 4.156 -14.257 1.00 55.56 182 ALA A CA 1
ATOM 1445 C C . ALA A 1 182 ? 7.454 5.364 -15.202 1.00 55.56 182 ALA A C 1
ATOM 1447 O O . ALA A 1 182 ? 7.249 5.162 -16.429 1.00 55.56 182 ALA A O 1
#

Radius of gyration: 23.82 Å; chains: 1; bounding box: 62×33×67 Å

Foldseek 3Di:
DEAADPDCVVCVVCVPPPPYDYHPHPLRVLVVVCVVVPLDDPVVVVLLCVLCVVVQQVQVLVVVVPFAEDAPPAPDWDDWDWDDKHWPDKADWAFPDDDQWKTKTKIKTKIFTWTKIKHFDPVQWDQDPVVRDIGGPDIDIDTDGRFIKMWIKIWMWTAHNVCRNVGIDTDDIGTPDRYIHD

Secondary structure (DSSP, 8-state):
-EEE---HHHHHHTTT-TT-EEESSHHHHHHHHHHHH-SS-HHHHHHHHHHHHHHHHHHHHHHHTTS-EE-TT-S-EEEEEEEEEEEEEEEEEEEEEE-SSEEEEEEEEEEEEEEEEEEE-GGG-EEETTTTEEE---EEEEEEEEEEEEEEEEEEEE--TTSHHHH-EEEEEEES-SSEE-

pLDDT: mean 82.78, std 10.95, range [50.5, 97.06]